Protein AF-A0A662TL17-F1 (afdb_monomer_lite)

Radius of gyration: 13.64 Å; chains: 1; bounding box: 38×23×33 Å

Sequence (96 aa):
MVRRLIWGRIKARPKRITLCLSWEDKKSSIRLLGDDLDETIEYRGTIPFTPFAHGVIEAYEEVYGKLQVIPVSFREDIYKNNEVSLLRILPSFQSL

Foldseek 3Di:
DLLVVCLVCCVLPFPDWDWDADPPQQKIWIFTHHPPDTDIDIDRHDDDPVVNVVSNQVSCCVPPNAWDWDDDDPFWIWTDDPPDIDIGGHDDDDDD

Secondary structure (DSSP, 8-state):
-HHHHHHTTGGG--SEEEEEEETTTTEEEEEEE-SS-EEEEEEESPPPHHHHHHHHHHHHHHHH---EEEEEETTEEEEE-SS-EEEEEPPP----

Structure (mmCIF, N/CA/C/O backbone):
data_AF-A0A662TL17-F1
#
_entry.id   AF-A0A662TL17-F1
#
loop_
_atom_site.group_PDB
_atom_site.id
_atom_site.type_symbol
_atom_site.label_atom_id
_atom_site.label_alt_id
_atom_site.label_comp_id
_atom_site.label_asym_id
_atom_site.label_entity_id
_atom_site.label_seq_id
_atom_site.pdbx_PDB_ins_code
_atom_site.Cartn_x
_atom_site.Cartn_y
_atom_site.Cartn_z
_atom_site.occupancy
_atom_site.B_iso_or_equiv
_atom_site.auth_seq_id
_atom_site.auth_comp_id
_atom_site.auth_asym_id
_atom_site.auth_atom_id
_atom_site.pdbx_PDB_model_num
ATOM 1 N N . MET A 1 1 ? -2.953 8.651 -10.794 1.00 80.75 1 MET A N 1
ATOM 2 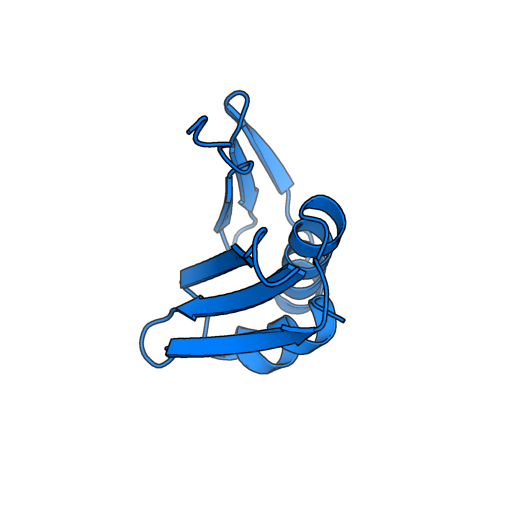C CA . MET A 1 1 ? -3.070 7.317 -11.430 1.00 80.75 1 MET A CA 1
ATOM 3 C C . MET A 1 1 ? -3.330 6.234 -10.390 1.00 80.75 1 MET A C 1
ATOM 5 O O . MET A 1 1 ? -4.437 5.714 -10.373 1.00 80.75 1 MET A O 1
ATOM 9 N N . VAL A 1 2 ? -2.374 5.971 -9.488 1.00 86.69 2 VAL A N 1
ATOM 10 C CA . VAL A 1 2 ? -2.465 4.932 -8.440 1.00 86.69 2 VAL A CA 1
ATOM 11 C C . VAL A 1 2 ? -3.743 5.051 -7.605 1.00 86.69 2 VAL A C 1
ATOM 13 O O . VAL A 1 2 ? -4.481 4.081 -7.519 1.00 86.69 2 VAL A O 1
ATOM 16 N N . ARG A 1 3 ? -4.089 6.255 -7.123 1.00 89.19 3 ARG A N 1
ATOM 17 C CA . ARG A 1 3 ? -5.331 6.498 -6.363 1.00 89.19 3 ARG A CA 1
ATOM 18 C C . ARG A 1 3 ? -6.584 5.903 -7.020 1.00 89.19 3 ARG A C 1
ATOM 20 O O . ARG A 1 3 ? -7.300 5.142 -6.387 1.00 89.19 3 ARG A O 1
ATOM 27 N N . ARG A 1 4 ? -6.819 6.181 -8.313 1.00 88.50 4 ARG A N 1
ATOM 28 C CA . ARG A 1 4 ? -7.992 5.662 -9.052 1.00 88.50 4 ARG A CA 1
ATOM 29 C C . ARG A 1 4 ? -7.969 4.138 -9.194 1.00 88.50 4 ARG A C 1
ATOM 31 O O . ARG A 1 4 ? -9.018 3.506 -9.126 1.00 88.50 4 ARG A O 1
ATOM 38 N N . LEU A 1 5 ? -6.786 3.559 -9.402 1.00 90.44 5 LEU A N 1
ATOM 39 C CA . LEU A 1 5 ? -6.612 2.111 -9.524 1.00 90.44 5 LEU A CA 1
ATOM 40 C C . LEU A 1 5 ? -6.952 1.398 -8.214 1.00 90.44 5 LEU A C 1
ATOM 42 O O . LEU A 1 5 ? -7.699 0.420 -8.243 1.00 90.44 5 LEU A O 1
ATOM 46 N N . ILE A 1 6 ? -6.442 1.913 -7.091 1.00 90.81 6 ILE A N 1
ATOM 47 C CA . ILE A 1 6 ? -6.709 1.374 -5.753 1.00 90.81 6 ILE A CA 1
ATOM 48 C C . ILE A 1 6 ? -8.175 1.579 -5.382 1.00 90.81 6 ILE A C 1
ATOM 50 O O . ILE A 1 6 ? -8.826 0.628 -4.963 1.00 90.81 6 ILE A O 1
ATOM 54 N N . TRP A 1 7 ? -8.726 2.772 -5.624 1.00 89.62 7 TRP A N 1
ATOM 55 C CA . TRP A 1 7 ? -10.135 3.082 -5.378 1.00 89.62 7 TRP A CA 1
ATOM 56 C C . TRP A 1 7 ? -11.086 2.073 -6.035 1.00 89.62 7 TRP A C 1
ATOM 58 O O . TRP A 1 7 ? -12.009 1.580 -5.394 1.00 89.62 7 TRP A O 1
ATOM 68 N N . GLY A 1 8 ? -10.829 1.685 -7.289 1.00 89.19 8 GLY A N 1
ATOM 69 C CA . GLY A 1 8 ? -11.653 0.692 -7.989 1.00 89.19 8 GLY A CA 1
ATOM 70 C C . GLY A 1 8 ? -11.640 -0.711 -7.365 1.00 89.19 8 GLY A C 1
ATOM 71 O O . GLY A 1 8 ? -12.522 -1.508 -7.664 1.00 89.19 8 GLY A O 1
ATOM 72 N N . ARG A 1 9 ? -10.663 -1.021 -6.503 1.00 91.12 9 ARG A N 1
ATOM 73 C CA . ARG A 1 9 ? -10.443 -2.352 -5.903 1.00 91.12 9 ARG A CA 1
ATOM 74 C C . ARG A 1 9 ? -10.545 -2.359 -4.385 1.00 91.12 9 ARG A C 1
ATOM 76 O O . ARG A 1 9 ? -10.493 -3.414 -3.766 1.00 91.12 9 ARG A O 1
ATOM 83 N N . ILE A 1 10 ? -10.729 -1.198 -3.768 1.00 89.25 10 ILE A N 1
ATOM 84 C CA . ILE A 1 10 ? -10.688 -1.046 -2.313 1.00 89.25 10 ILE A CA 1
ATOM 85 C C . ILE A 1 10 ? -11.803 -1.813 -1.596 1.00 89.25 10 ILE A C 1
ATOM 87 O O . ILE A 1 10 ? -11.609 -2.281 -0.475 1.00 89.25 10 ILE A O 1
ATOM 91 N N . LYS A 1 11 ? -12.947 -2.013 -2.269 1.00 86.69 11 LYS A N 1
ATOM 92 C CA . LYS A 1 11 ? -14.059 -2.835 -1.772 1.00 86.69 11 LYS A CA 1
ATOM 93 C C . LYS A 1 11 ? -13.683 -4.308 -1.617 1.00 86.69 11 LYS A C 1
ATOM 95 O O . LYS A 1 11 ? -14.204 -4.952 -0.717 1.00 86.69 11 LYS A O 1
ATOM 100 N N . ALA A 1 12 ? -12.751 -4.809 -2.431 1.00 89.75 12 ALA A N 1
ATOM 101 C CA . ALA A 1 12 ? -12.199 -6.157 -2.293 1.00 89.75 12 ALA A CA 1
ATOM 102 C C . ALA A 1 12 ? -11.200 -6.272 -1.124 1.00 89.75 12 ALA A C 1
ATOM 104 O O . ALA A 1 12 ? -10.626 -7.335 -0.912 1.00 89.75 12 ALA A O 1
ATOM 105 N N . ARG A 1 13 ? -10.983 -5.178 -0.372 1.00 87.06 13 ARG A N 1
ATOM 106 C CA . ARG A 1 13 ? -10.111 -5.086 0.806 1.00 87.06 13 ARG A CA 1
ATOM 107 C C . ARG A 1 13 ? -8.747 -5.751 0.576 1.00 87.06 13 ARG A C 1
ATOM 109 O O . ARG A 1 13 ? -8.436 -6.749 1.228 1.00 87.06 13 ARG A O 1
ATOM 116 N N . PRO A 1 14 ? -7.917 -5.199 -0.333 1.00 92.12 14 PRO A N 1
ATOM 117 C CA . PRO A 1 14 ? -6.581 -5.728 -0.568 1.00 92.12 14 PRO A CA 1
ATOM 118 C C . PRO A 1 14 ? -5.809 -5.825 0.753 1.00 92.12 14 PRO A C 1
ATOM 120 O O . PRO A 1 14 ? -5.702 -4.845 1.493 1.00 92.12 14 PRO A O 1
ATOM 123 N N . LYS A 1 15 ? -5.264 -7.007 1.034 1.00 93.12 15 LYS A N 1
ATOM 124 C CA . LYS A 1 15 ? -4.394 -7.291 2.182 1.00 93.12 15 LYS A CA 1
ATOM 125 C C . LYS A 1 15 ? -2.963 -6.832 1.935 1.00 93.12 15 LYS A C 1
ATOM 127 O O . LYS A 1 15 ? -2.261 -6.467 2.873 1.00 93.12 15 LYS A O 1
ATOM 132 N N . ARG A 1 16 ? -2.515 -6.863 0.676 1.00 94.69 16 ARG A N 1
ATOM 133 C CA . ARG A 1 16 ? -1.174 -6.427 0.282 1.00 94.69 16 ARG A CA 1
ATOM 134 C C . ARG A 1 16 ? -1.214 -5.704 -1.055 1.00 94.69 16 ARG A C 1
ATOM 136 O O . ARG A 1 16 ? -1.790 -6.201 -2.018 1.00 94.69 16 ARG A O 1
ATOM 143 N N . ILE A 1 17 ? -0.556 -4.552 -1.109 1.00 95.38 17 ILE A N 1
ATOM 144 C CA . ILE A 1 17 ? -0.364 -3.772 -2.330 1.00 95.38 17 ILE A CA 1
ATOM 145 C C . ILE A 1 17 ? 1.140 -3.601 -2.498 1.00 95.38 17 ILE A C 1
ATOM 147 O O . ILE A 1 17 ? 1.803 -3.006 -1.651 1.00 95.38 17 ILE A O 1
ATOM 151 N N . THR A 1 18 ? 1.692 -4.162 -3.566 1.00 94.94 18 THR A N 1
ATOM 152 C CA . THR A 1 18 ? 3.136 -4.199 -3.802 1.00 94.94 18 THR A CA 1
ATOM 153 C C . THR A 1 18 ? 3.460 -3.449 -5.081 1.00 94.94 18 THR A C 1
ATOM 155 O O . THR A 1 18 ? 2.868 -3.725 -6.121 1.00 94.94 18 THR A O 1
ATOM 158 N N . LEU A 1 19 ? 4.413 -2.522 -5.003 1.00 94.25 19 LEU A N 1
ATOM 159 C CA . LEU A 1 19 ? 5.064 -1.941 -6.170 1.00 94.25 19 LEU A CA 1
ATOM 160 C C . LEU A 1 19 ? 6.345 -2.727 -6.451 1.00 94.25 19 LEU A C 1
ATOM 162 O O . LEU A 1 19 ? 7.250 -2.745 -5.617 1.00 94.25 19 LEU A O 1
ATOM 166 N N . CYS A 1 20 ? 6.426 -3.337 -7.627 1.00 91.75 20 CYS A N 1
ATOM 167 C CA . CYS A 1 20 ? 7.634 -3.971 -8.136 1.00 91.75 20 CYS A CA 1
ATOM 168 C C . CYS A 1 20 ? 8.255 -3.084 -9.219 1.00 91.75 20 CYS A C 1
ATOM 170 O O . CYS A 1 20 ? 7.553 -2.578 -10.097 1.00 91.75 20 CYS A O 1
ATOM 172 N N . LEU A 1 21 ? 9.576 -2.910 -9.166 1.00 89.00 21 LEU A N 1
ATOM 173 C CA . LEU A 1 21 ? 10.349 -2.160 -10.155 1.00 89.00 21 LEU A CA 1
ATOM 174 C C . LEU A 1 21 ? 11.253 -3.140 -10.910 1.00 89.00 21 LEU A C 1
ATOM 176 O O . LEU A 1 21 ? 12.081 -3.797 -10.284 1.00 89.00 21 LEU A O 1
ATOM 180 N N . SER A 1 22 ? 11.110 -3.225 -12.235 1.00 83.81 22 SER A N 1
ATOM 181 C CA . SER A 1 22 ? 12.096 -3.884 -13.101 1.00 83.81 22 SER A CA 1
ATOM 182 C C . SER A 1 22 ? 13.050 -2.818 -13.626 1.00 83.81 22 SER A C 1
ATOM 184 O O . SER A 1 22 ? 12.665 -1.970 -14.440 1.00 83.81 22 SER A O 1
ATOM 186 N N . TRP A 1 23 ? 14.286 -2.832 -13.122 1.00 75.25 23 TRP A N 1
ATOM 187 C CA . TRP A 1 23 ? 15.330 -1.899 -13.547 1.00 75.25 23 TRP A CA 1
ATOM 188 C C . TRP A 1 23 ? 15.843 -2.209 -14.956 1.00 75.25 23 TRP A C 1
ATOM 190 O O . TRP A 1 23 ? 16.093 -1.274 -15.715 1.00 75.25 23 TRP A O 1
ATOM 200 N N . GLU A 1 24 ? 15.931 -3.493 -15.320 1.00 81.19 24 GLU A N 1
ATOM 201 C CA . GLU A 1 24 ? 16.369 -3.950 -16.646 1.00 81.19 24 GLU A CA 1
ATOM 202 C C . GLU A 1 24 ? 15.399 -3.495 -17.740 1.00 81.19 24 GLU A C 1
ATOM 204 O O . GLU A 1 24 ? 15.799 -2.853 -18.711 1.00 81.19 24 GLU A O 1
ATOM 209 N N . ASP A 1 25 ? 14.100 -3.725 -17.533 1.00 81.62 25 ASP A N 1
ATOM 210 C CA . ASP A 1 25 ? 13.076 -3.400 -18.530 1.00 81.62 25 ASP A CA 1
ATOM 211 C C . ASP A 1 25 ? 12.545 -1.967 -18.418 1.00 81.62 25 ASP A C 1
ATOM 213 O O . ASP A 1 25 ? 11.698 -1.556 -19.216 1.00 81.62 25 ASP A O 1
ATOM 217 N N . LYS A 1 26 ? 12.988 -1.208 -17.404 1.00 84.56 26 LYS A N 1
ATOM 218 C CA . LYS A 1 26 ? 12.425 0.101 -17.021 1.00 84.56 26 LYS A CA 1
ATOM 219 C C . LYS A 1 26 ? 10.896 0.052 -16.908 1.00 84.56 26 LYS A C 1
ATOM 221 O O . LYS A 1 26 ? 10.195 0.953 -17.374 1.00 84.56 26 LYS A O 1
ATOM 226 N N . LYS A 1 27 ? 10.378 -1.016 -16.305 1.00 91.12 27 LYS A N 1
ATOM 227 C CA . LYS A 1 27 ? 8.944 -1.246 -16.090 1.00 91.12 27 LYS A CA 1
ATOM 228 C C . LYS A 1 27 ? 8.611 -1.216 -14.611 1.00 91.12 27 LYS A C 1
ATOM 230 O O . LYS A 1 27 ? 9.467 -1.351 -13.735 1.00 91.12 27 LYS A O 1
ATOM 235 N N . SER A 1 28 ? 7.333 -1.057 -14.323 1.00 92.38 28 SER A N 1
ATOM 236 C CA . SER A 1 28 ? 6.801 -1.225 -12.979 1.00 92.38 28 SER A CA 1
ATOM 237 C C . SER A 1 28 ? 5.543 -2.055 -13.030 1.00 92.38 28 SER A C 1
ATOM 239 O O . SER A 1 28 ? 4.768 -1.958 -13.981 1.00 92.38 28 SER A O 1
ATOM 241 N N . SER A 1 29 ? 5.315 -2.831 -11.984 1.00 94.06 29 SER A N 1
ATOM 242 C CA . SER A 1 29 ? 4.049 -3.515 -11.791 1.00 94.06 29 SER A CA 1
ATOM 243 C C . SER A 1 29 ? 3.501 -3.237 -10.402 1.00 94.06 29 SER A C 1
ATOM 245 O O . SER A 1 29 ? 4.240 -3.044 -9.435 1.00 94.06 29 SER A O 1
ATOM 247 N N . ILE A 1 30 ? 2.179 -3.157 -10.320 1.00 94.94 30 ILE A N 1
ATOM 248 C CA . ILE A 1 30 ? 1.452 -3.069 -9.059 1.00 94.94 30 ILE A CA 1
ATOM 249 C C . ILE A 1 30 ? 0.711 -4.385 -8.894 1.00 94.94 30 ILE A C 1
ATOM 251 O O . ILE A 1 30 ? -0.142 -4.709 -9.720 1.00 94.94 30 ILE A O 1
ATOM 255 N N . ARG A 1 31 ? 1.027 -5.125 -7.830 1.00 95.31 31 ARG A N 1
ATOM 256 C CA . ARG A 1 31 ? 0.299 -6.335 -7.449 1.00 95.31 31 ARG A CA 1
ATOM 257 C C . ARG A 1 31 ? -0.614 -6.050 -6.266 1.00 95.31 31 ARG A C 1
ATOM 259 O O . ARG A 1 31 ? -0.173 -5.506 -5.255 1.00 95.31 31 ARG A O 1
ATOM 266 N N . LEU A 1 32 ? -1.872 -6.438 -6.398 1.00 95.06 32 LEU A N 1
ATOM 267 C CA . LEU A 1 32 ? -2.900 -6.373 -5.370 1.00 95.06 32 LEU A CA 1
ATOM 268 C C . LEU A 1 32 ? -3.260 -7.795 -4.959 1.00 95.06 32 LEU A C 1
ATOM 270 O O . LEU A 1 32 ? -3.655 -8.588 -5.806 1.00 95.06 32 LEU A O 1
ATOM 274 N N . LEU A 1 33 ? -3.127 -8.094 -3.671 1.00 95.38 33 LEU A N 1
ATOM 275 C CA . LEU A 1 33 ? -3.448 -9.394 -3.094 1.00 95.38 33 LEU A CA 1
ATOM 276 C C . LEU A 1 33 ? -4.493 -9.220 -1.984 1.00 95.38 33 LEU A C 1
ATOM 278 O O . LEU A 1 33 ? -4.324 -8.357 -1.123 1.00 95.38 33 LEU A O 1
ATOM 282 N N . GLY A 1 34 ? -5.532 -10.043 -1.969 1.00 91.56 34 GLY A N 1
ATOM 283 C CA . GLY A 1 34 ? -6.603 -10.111 -0.972 1.00 91.56 34 GLY A CA 1
ATOM 284 C C . GLY A 1 34 ? -7.191 -11.523 -0.916 1.00 91.56 34 GLY A C 1
ATOM 285 O O . GLY A 1 34 ? -6.595 -12.444 -1.465 1.00 91.56 34 GLY A O 1
ATOM 286 N N . ASP A 1 35 ? -8.332 -11.698 -0.247 1.00 88.00 35 ASP A N 1
ATOM 287 C CA . ASP A 1 35 ? -8.981 -13.019 -0.148 1.00 88.00 35 ASP A CA 1
ATOM 288 C C . ASP A 1 35 ? -9.497 -13.514 -1.506 1.00 88.00 35 ASP A C 1
ATOM 290 O O . ASP A 1 35 ? -9.188 -14.630 -1.905 1.00 88.00 35 ASP A O 1
ATOM 294 N N . ASP A 1 36 ? -10.163 -12.634 -2.256 1.00 88.50 36 ASP A N 1
ATOM 295 C CA . ASP A 1 36 ? -10.676 -12.907 -3.607 1.00 88.50 36 ASP A CA 1
ATOM 296 C C . ASP A 1 36 ? -10.034 -11.979 -4.659 1.00 88.50 36 ASP A C 1
ATOM 298 O O . ASP A 1 36 ? -10.651 -11.610 -5.658 1.00 88.50 36 ASP A O 1
ATOM 302 N N . LEU A 1 37 ? -8.797 -11.530 -4.409 1.00 91.88 37 LEU A N 1
ATOM 303 C CA . LEU A 1 37 ? -8.083 -10.578 -5.263 1.00 91.88 37 LEU A CA 1
ATOM 304 C C . LEU A 1 37 ? -6.631 -11.022 -5.470 1.00 91.88 37 LEU A C 1
ATOM 306 O O . LEU A 1 37 ? -5.850 -11.023 -4.524 1.00 91.88 37 LEU A O 1
ATOM 310 N N . ASP A 1 38 ? -6.251 -11.333 -6.707 1.00 94.88 38 ASP A N 1
ATOM 311 C CA . ASP A 1 38 ? -4.850 -11.456 -7.133 1.00 94.88 38 ASP A CA 1
ATOM 312 C C . ASP A 1 38 ? -4.710 -10.834 -8.524 1.00 94.88 38 ASP A C 1
ATOM 314 O O . ASP A 1 38 ? -4.948 -11.468 -9.551 1.00 94.88 38 ASP A O 1
ATOM 318 N N . GLU A 1 39 ? -4.395 -9.543 -8.553 1.00 95.00 39 GLU A N 1
ATOM 319 C CA . GLU A 1 39 ? -4.268 -8.776 -9.789 1.00 95.00 39 GLU A CA 1
ATOM 320 C C . GLU A 1 39 ? -2.879 -8.165 -9.894 1.00 95.00 39 GLU A C 1
ATOM 322 O O . GLU A 1 39 ? -2.377 -7.561 -8.945 1.00 95.00 39 GLU A O 1
ATOM 327 N N . THR A 1 40 ? -2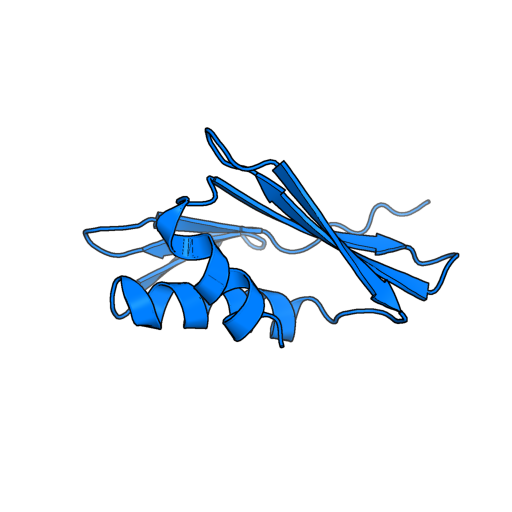.277 -8.268 -11.077 1.00 95.31 40 THR A N 1
ATOM 328 C CA . THR A 1 40 ? -1.029 -7.577 -11.411 1.00 95.31 40 THR A CA 1
ATOM 329 C C . THR A 1 40 ? -1.261 -6.652 -12.592 1.00 95.31 40 THR A C 1
ATOM 331 O O . THR A 1 40 ? -1.786 -7.062 -13.625 1.00 95.31 40 THR A O 1
ATOM 334 N N . ILE A 1 41 ? -0.878 -5.389 -12.429 1.00 93.69 41 ILE A N 1
ATOM 335 C CA . ILE A 1 41 ? -1.067 -4.343 -13.431 1.00 93.69 41 ILE A CA 1
ATOM 336 C C . ILE A 1 41 ? 0.304 -3.815 -13.825 1.00 93.69 41 ILE A C 1
ATOM 338 O O . ILE A 1 41 ? 1.042 -3.301 -12.983 1.00 93.69 41 ILE A O 1
ATOM 342 N N . GLU A 1 42 ? 0.632 -3.947 -15.106 1.00 93.31 42 GLU A N 1
ATOM 343 C CA . GLU A 1 42 ? 1.910 -3.521 -15.669 1.00 93.31 42 GLU A CA 1
ATOM 344 C C . GLU A 1 42 ? 1.854 -2.089 -16.203 1.00 93.31 42 GLU A C 1
ATOM 346 O O . GLU A 1 42 ? 0.873 -1.657 -16.815 1.00 93.31 42 GLU A O 1
ATOM 351 N N . TYR A 1 43 ? 2.957 -1.369 -16.028 1.00 90.50 43 TYR A N 1
ATOM 352 C CA . TYR A 1 43 ? 3.161 -0.018 -16.521 1.00 90.50 43 TYR A CA 1
ATOM 353 C C . TYR A 1 43 ? 4.445 0.071 -17.335 1.00 90.50 43 TYR A C 1
ATOM 355 O O . TYR A 1 43 ? 5.499 -0.441 -16.951 1.00 90.50 43 TYR A O 1
ATOM 363 N N . ARG A 1 44 ? 4.357 0.787 -18.461 1.00 88.12 44 ARG A N 1
ATOM 364 C CA . ARG A 1 44 ? 5.539 1.226 -19.206 1.00 88.12 44 ARG A CA 1
ATOM 365 C C . ARG A 1 44 ? 6.188 2.367 -18.421 1.00 88.12 44 ARG A C 1
ATOM 367 O O . ARG A 1 44 ? 5.538 3.386 -18.200 1.00 88.12 44 ARG A O 1
ATOM 374 N N . GLY A 1 45 ? 7.447 2.204 -18.023 1.00 88.44 45 GLY A N 1
ATOM 375 C CA . GLY A 1 45 ? 8.173 3.183 -17.215 1.00 88.44 45 GLY A CA 1
ATOM 376 C C . GLY A 1 45 ? 8.236 2.829 -15.730 1.00 88.44 45 GLY A C 1
ATOM 377 O O . GLY A 1 45 ? 7.568 1.912 -15.248 1.00 88.44 45 GLY A O 1
ATOM 378 N N . THR A 1 46 ? 9.059 3.581 -15.001 1.00 88.75 46 THR A N 1
ATOM 379 C CA . THR A 1 46 ? 9.221 3.438 -13.555 1.00 88.75 46 THR A CA 1
ATOM 380 C C . THR A 1 46 ? 8.197 4.288 -12.806 1.00 88.75 46 THR A C 1
ATOM 382 O O . THR A 1 46 ? 8.011 5.470 -13.097 1.00 88.75 46 THR A O 1
ATOM 385 N N . ILE A 1 47 ? 7.525 3.698 -11.819 1.00 90.06 47 ILE A N 1
ATOM 386 C CA . ILE A 1 47 ? 6.656 4.428 -10.893 1.00 90.06 47 ILE A CA 1
ATOM 387 C C . ILE A 1 47 ? 7.483 4.788 -9.654 1.00 90.06 47 ILE A C 1
ATOM 389 O O . ILE A 1 47 ? 7.962 3.888 -8.966 1.00 90.06 47 ILE A O 1
ATOM 393 N N . PRO A 1 48 ? 7.650 6.078 -9.317 1.00 89.25 48 PRO A N 1
ATOM 394 C CA . PRO A 1 48 ? 8.356 6.452 -8.100 1.00 89.25 48 PRO A CA 1
ATOM 395 C C . PRO A 1 48 ? 7.595 5.987 -6.848 1.00 89.25 48 PRO A C 1
ATOM 397 O O . PRO A 1 48 ? 6.375 6.150 -6.752 1.00 89.25 48 PRO A O 1
ATOM 400 N N . PHE A 1 49 ? 8.322 5.442 -5.867 1.00 89.75 49 PHE A N 1
ATOM 401 C CA . PHE A 1 49 ? 7.725 4.849 -4.666 1.00 89.75 49 PHE A CA 1
ATOM 402 C C . PHE A 1 49 ? 6.904 5.852 -3.840 1.00 89.75 49 PHE A C 1
ATOM 404 O O . PHE A 1 49 ? 5.787 5.535 -3.446 1.00 89.75 49 PHE A O 1
ATOM 411 N N . THR A 1 50 ? 7.416 7.064 -3.597 1.00 91.00 50 THR A N 1
ATOM 412 C CA . THR A 1 50 ? 6.732 8.048 -2.737 1.00 91.00 50 THR A CA 1
ATOM 413 C C . THR A 1 50 ? 5.356 8.464 -3.289 1.00 91.00 50 THR A C 1
ATOM 415 O O . THR A 1 50 ? 4.368 8.295 -2.574 1.00 91.00 50 THR A O 1
ATOM 418 N N . PRO A 1 51 ? 5.221 8.908 -4.558 1.00 92.56 51 PRO A N 1
ATOM 419 C CA . PRO A 1 51 ? 3.914 9.135 -5.182 1.00 92.56 51 PRO A CA 1
ATOM 420 C C . PRO A 1 51 ? 2.999 7.906 -5.199 1.00 92.56 51 PRO A C 1
ATOM 422 O O . PRO A 1 51 ? 1.783 8.050 -5.074 1.00 92.56 51 PRO A O 1
ATOM 425 N N . PHE A 1 52 ? 3.554 6.699 -5.362 1.00 93.75 52 PHE A N 1
ATOM 426 C CA . PHE A 1 52 ? 2.773 5.466 -5.277 1.00 93.75 52 PHE A CA 1
ATOM 427 C C . PHE A 1 52 ? 2.189 5.269 -3.875 1.00 93.75 52 PHE A C 1
ATOM 429 O O . PHE A 1 52 ? 0.976 5.115 -3.746 1.00 93.75 52 PHE A O 1
ATOM 436 N N . ALA A 1 53 ? 3.025 5.331 -2.837 1.00 93.62 53 ALA A N 1
ATOM 437 C CA . ALA A 1 53 ? 2.606 5.136 -1.455 1.00 93.62 53 ALA A CA 1
ATOM 438 C C . ALA A 1 53 ? 1.560 6.179 -1.037 1.00 93.62 53 ALA A C 1
ATOM 440 O O . ALA A 1 53 ? 0.522 5.810 -0.493 1.00 93.62 53 ALA A O 1
ATOM 441 N N . HIS A 1 54 ? 1.778 7.458 -1.366 1.00 93.94 54 HIS A N 1
ATOM 442 C CA . HIS A 1 54 ? 0.793 8.516 -1.113 1.00 93.94 54 HIS A CA 1
ATOM 443 C C . HIS A 1 54 ? -0.528 8.245 -1.837 1.00 93.94 54 HIS A C 1
ATOM 445 O O . HIS A 1 54 ? -1.583 8.317 -1.219 1.00 93.94 54 HIS A O 1
ATOM 451 N N . GLY A 1 55 ? -0.486 7.842 -3.111 1.00 94.75 55 GLY A N 1
ATOM 452 C CA . GLY A 1 55 ? -1.697 7.524 -3.867 1.00 94.75 55 GLY A CA 1
ATOM 453 C C . GLY A 1 55 ? -2.489 6.336 -3.307 1.00 94.75 55 GLY A C 1
ATOM 454 O O . GLY A 1 55 ? -3.711 6.317 -3.441 1.00 94.75 55 GLY A O 1
ATOM 455 N N . VAL A 1 56 ? -1.821 5.355 -2.686 1.00 95.38 56 VAL A N 1
ATOM 456 C CA . VAL A 1 56 ? -2.489 4.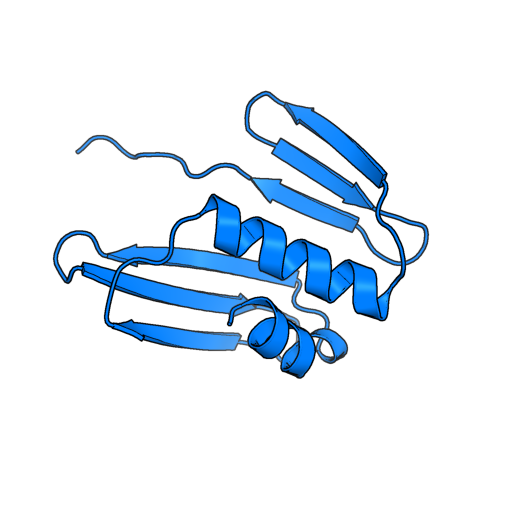273 -1.944 1.00 95.38 56 VAL A CA 1
ATOM 457 C C . VAL A 1 56 ? -3.154 4.837 -0.689 1.00 95.38 56 VAL A C 1
ATOM 459 O O . VAL A 1 56 ? -4.349 4.638 -0.510 1.00 95.38 56 VAL A O 1
ATOM 462 N N . ILE A 1 57 ? -2.413 5.572 0.145 1.00 95.38 57 ILE A N 1
ATOM 463 C CA . ILE A 1 57 ? -2.925 6.134 1.407 1.00 95.38 57 ILE A CA 1
ATOM 464 C C . ILE A 1 57 ? -4.132 7.043 1.151 1.00 95.38 57 ILE A C 1
ATOM 466 O O . ILE A 1 57 ? -5.166 6.864 1.784 1.00 95.38 57 ILE A O 1
ATOM 470 N N . GLU A 1 58 ? -4.044 7.947 0.172 1.00 95.44 58 GLU A N 1
ATOM 471 C CA . GLU A 1 58 ? -5.145 8.835 -0.226 1.00 95.44 58 GLU A CA 1
ATOM 472 C C . GLU A 1 58 ? -6.406 8.059 -0.624 1.00 95.44 58 GLU A C 1
ATOM 474 O O . GLU A 1 58 ? -7.508 8.453 -0.254 1.00 95.44 58 GLU A O 1
ATOM 479 N N . ALA A 1 59 ? -6.263 6.946 -1.353 1.00 95.12 59 ALA A N 1
ATOM 480 C CA . ALA A 1 59 ? -7.408 6.120 -1.733 1.00 95.12 59 ALA A CA 1
ATOM 481 C C . ALA A 1 59 ? -8.081 5.472 -0.514 1.00 95.12 59 ALA A C 1
ATOM 483 O O . ALA A 1 59 ? -9.302 5.340 -0.495 1.00 95.12 59 ALA A O 1
ATOM 484 N N . TYR A 1 60 ? -7.304 5.077 0.499 1.00 94.94 60 TYR A N 1
ATOM 485 C CA . TYR A 1 60 ? -7.858 4.552 1.748 1.00 94.94 60 TYR A CA 1
ATOM 486 C C . TYR A 1 60 ? -8.499 5.641 2.601 1.00 94.94 60 TYR A C 1
ATOM 488 O O . TYR A 1 60 ? -9.588 5.413 3.123 1.00 94.94 60 TYR A O 1
ATOM 496 N N . GLU A 1 61 ? -7.891 6.824 2.692 1.00 95.25 61 GLU A N 1
ATOM 497 C CA . GLU A 1 61 ? -8.490 7.955 3.406 1.00 95.25 61 GLU A CA 1
ATOM 498 C C . GLU A 1 61 ? -9.829 8.393 2.801 1.00 95.25 61 GLU A C 1
ATOM 500 O O . GLU A 1 61 ? -10.725 8.821 3.524 1.00 95.25 61 GLU A O 1
ATOM 505 N N . GLU A 1 62 ? -9.985 8.273 1.483 1.00 94.56 62 GLU A N 1
ATOM 506 C CA . GLU A 1 62 ? -11.224 8.615 0.780 1.00 94.56 62 GLU A CA 1
ATOM 507 C C . GLU A 1 62 ? -12.376 7.642 1.103 1.00 94.56 62 GLU A C 1
ATOM 509 O O . GLU A 1 62 ? -13.536 8.044 1.053 1.00 94.56 62 GLU A O 1
ATOM 514 N N . VAL A 1 63 ? -12.083 6.380 1.456 1.00 93.75 63 VAL A N 1
ATOM 515 C CA . VAL A 1 63 ? -13.108 5.383 1.836 1.00 93.75 63 VAL A CA 1
ATOM 516 C C . VAL A 1 63 ? -13.366 5.383 3.333 1.00 93.75 63 VAL A C 1
ATOM 518 O O . VAL A 1 63 ? -14.516 5.412 3.756 1.00 93.75 63 VAL A O 1
ATOM 521 N N . TYR A 1 64 ? -12.295 5.280 4.116 1.00 94.44 64 TYR A N 1
ATOM 522 C CA . TYR A 1 64 ? -12.354 4.967 5.543 1.00 94.44 64 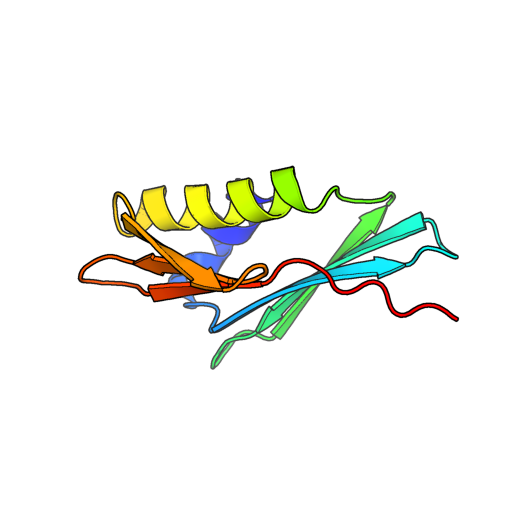TYR A CA 1
ATOM 523 C C . TYR A 1 64 ? -12.198 6.221 6.415 1.00 94.44 64 TYR A C 1
ATOM 525 O O . TYR A 1 64 ? -12.250 6.143 7.638 1.00 94.44 64 TYR A O 1
ATOM 533 N N . GLY A 1 65 ? -11.986 7.391 5.807 1.00 96.06 65 GLY A N 1
ATOM 534 C CA . GLY A 1 65 ? -11.682 8.631 6.511 1.00 96.06 65 GLY A CA 1
ATOM 535 C C . GLY A 1 65 ? -10.203 8.763 6.878 1.00 96.06 65 GLY A C 1
ATOM 536 O O . GLY A 1 65 ? -9.378 7.890 6.609 1.00 96.06 65 GLY A O 1
ATOM 537 N N . LYS A 1 66 ? -9.853 9.896 7.496 1.00 97.56 66 LYS A N 1
ATOM 538 C CA . LYS A 1 66 ? -8.460 10.248 7.808 1.00 97.56 66 LYS A CA 1
ATOM 539 C C . LYS A 1 66 ? -7.752 9.185 8.646 1.00 97.56 66 LYS A C 1
ATOM 541 O O . LYS A 1 66 ? -8.315 8.663 9.609 1.00 97.56 66 LYS A O 1
ATOM 546 N N . LEU A 1 67 ? -6.499 8.911 8.283 1.00 97.56 67 LEU A N 1
ATOM 547 C CA . LEU A 1 67 ? -5.657 7.933 8.962 1.00 97.56 67 LEU A CA 1
ATOM 548 C C . LEU A 1 67 ? -4.608 8.651 9.811 1.00 97.56 67 LEU A C 1
ATOM 550 O O . LEU A 1 67 ? -3.908 9.551 9.349 1.00 97.56 67 LEU A O 1
ATOM 554 N N . GLN A 1 68 ? -4.470 8.229 11.064 1.00 97.69 68 GLN A N 1
ATOM 555 C CA . GLN A 1 68 ? -3.351 8.633 11.904 1.00 97.69 68 GLN A CA 1
ATOM 556 C C . GLN A 1 68 ? -2.088 7.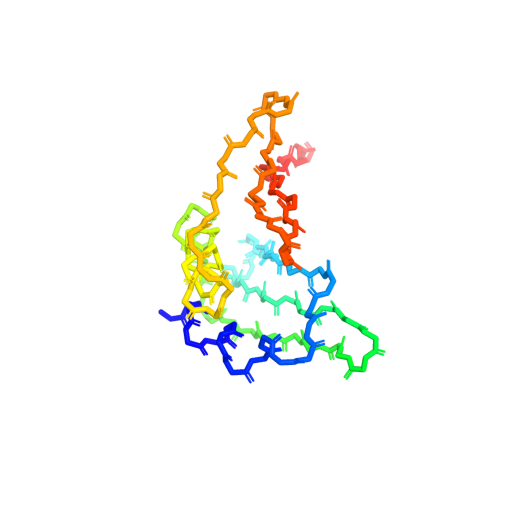897 11.453 1.00 97.69 68 GLN A C 1
ATOM 558 O O . GLN A 1 68 ? -2.138 6.693 11.206 1.00 97.69 68 GLN A O 1
ATOM 563 N N . VAL A 1 69 ? -0.959 8.605 11.411 1.00 97.25 69 VAL A N 1
ATOM 564 C CA . VAL A 1 69 ? 0.357 8.025 11.118 1.00 97.25 69 VAL A CA 1
ATOM 565 C C . VAL A 1 69 ? 1.093 7.731 12.420 1.00 97.25 69 VAL A C 1
ATOM 567 O O . VAL A 1 69 ? 1.239 8.612 13.267 1.00 97.25 69 VAL A O 1
ATOM 570 N N . ILE A 1 70 ? 1.561 6.497 12.573 1.00 97.25 70 ILE A N 1
ATOM 571 C CA . ILE A 1 70 ? 2.362 6.032 13.704 1.00 97.25 70 ILE A CA 1
ATOM 572 C C . ILE A 1 70 ? 3.681 5.492 13.143 1.00 97.25 70 ILE A C 1
ATOM 574 O O . ILE A 1 70 ? 3.666 4.427 12.522 1.00 97.25 70 ILE A O 1
ATOM 578 N N . PRO A 1 71 ? 4.815 6.184 13.343 1.00 95.62 71 PRO A N 1
ATOM 579 C CA . PRO A 1 71 ? 6.113 5.640 12.969 1.00 95.62 71 PRO A CA 1
ATOM 580 C C . PRO A 1 71 ? 6.438 4.434 13.857 1.00 95.62 71 PRO A C 1
ATOM 582 O O . PRO A 1 71 ? 6.349 4.515 15.083 1.00 95.62 71 PRO A O 1
ATOM 585 N N . VAL A 1 72 ? 6.793 3.308 13.240 1.00 95.00 72 VAL A N 1
ATOM 586 C CA . VAL A 1 72 ? 7.134 2.051 13.933 1.00 95.00 72 VAL A CA 1
ATOM 587 C C . VAL A 1 72 ? 8.641 1.851 13.965 1.00 95.00 72 VAL A C 1
ATOM 589 O O . VAL A 1 72 ? 9.208 1.497 14.997 1.00 95.00 72 VAL A O 1
ATOM 592 N N . SER A 1 73 ? 9.302 2.083 12.833 1.00 93.19 73 SER A N 1
ATOM 593 C CA . SER A 1 73 ? 10.747 1.936 12.692 1.00 93.19 73 SER A CA 1
ATOM 594 C C . SER A 1 73 ? 11.277 2.877 11.614 1.00 93.19 73 SER A C 1
ATOM 596 O O . SER A 1 73 ? 10.520 3.577 10.945 1.00 93.19 73 SER A O 1
ATOM 598 N N . PHE A 1 74 ? 12.595 2.872 11.394 1.00 89.06 74 PHE A N 1
ATOM 599 C CA . PHE A 1 74 ? 13.223 3.672 10.337 1.00 89.06 74 PHE A CA 1
ATOM 600 C C . PHE A 1 74 ? 12.610 3.434 8.942 1.00 89.06 74 PHE A C 1
ATOM 602 O O . PHE A 1 74 ? 12.684 4.304 8.076 1.00 89.06 74 PHE A O 1
ATOM 609 N N . ARG A 1 75 ? 12.022 2.253 8.703 1.00 90.50 75 ARG A N 1
ATOM 610 C CA . ARG A 1 75 ? 11.457 1.879 7.399 1.00 90.50 75 ARG A CA 1
ATOM 611 C C . ARG A 1 75 ? 9.950 1.713 7.399 1.00 90.50 75 ARG A C 1
ATOM 613 O O . ARG A 1 75 ? 9.403 1.459 6.328 1.00 90.50 75 ARG A O 1
ATOM 620 N N . GLU A 1 76 ? 9.293 1.827 8.543 1.00 94.31 76 GLU A N 1
ATOM 621 C CA . GLU A 1 76 ? 7.924 1.354 8.700 1.00 94.31 76 GLU A CA 1
ATOM 622 C C . GLU A 1 76 ? 7.050 2.383 9.396 1.00 94.31 76 GLU A C 1
ATOM 624 O O . GLU A 1 76 ? 7.374 2.843 10.490 1.00 94.31 76 GLU A O 1
ATOM 629 N N . ASP A 1 77 ? 5.900 2.654 8.783 1.00 96.56 77 ASP A N 1
ATOM 630 C CA . ASP A 1 77 ? 4.828 3.452 9.370 1.00 96.56 77 ASP A CA 1
ATOM 631 C C . ASP A 1 77 ? 3.520 2.664 9.345 1.00 96.56 77 ASP A C 1
ATOM 633 O O . ASP A 1 77 ? 3.218 1.966 8.372 1.00 96.56 77 ASP A O 1
ATOM 637 N N . ILE A 1 78 ? 2.703 2.841 10.379 1.00 96.81 78 ILE A N 1
ATOM 638 C CA . ILE A 1 78 ? 1.311 2.395 10.402 1.00 96.81 78 ILE A CA 1
ATOM 639 C C . ILE A 1 78 ? 0.398 3.595 10.145 1.00 96.81 78 ILE A C 1
ATOM 641 O O . ILE A 1 78 ? 0.455 4.586 10.867 1.00 96.81 78 ILE A O 1
ATOM 645 N N . TYR A 1 79 ? -0.485 3.474 9.157 1.00 97.25 79 TYR A N 1
ATOM 646 C CA . TYR A 1 79 ? -1.584 4.404 8.897 1.00 97.25 79 TYR A CA 1
ATOM 647 C C . TYR A 1 79 ? -2.877 3.743 9.351 1.00 97.25 79 TYR A C 1
ATOM 649 O O . TYR A 1 79 ? -3.260 2.717 8.786 1.00 97.25 79 TYR A O 1
ATOM 657 N N . LYS A 1 80 ? -3.547 4.279 10.373 1.00 97.81 80 LYS A N 1
ATOM 658 C CA . LYS A 1 80 ? -4.726 3.609 10.936 1.00 97.81 80 LYS A CA 1
ATOM 659 C C . LYS A 1 80 ? -5.830 4.542 11.409 1.00 97.81 80 LYS A C 1
ATOM 661 O O . LYS A 1 80 ? -5.593 5.698 11.753 1.00 97.81 80 LYS A O 1
ATOM 666 N N . ASN A 1 81 ? -7.022 3.977 11.510 1.00 97.25 81 ASN A N 1
ATOM 667 C CA . ASN A 1 81 ? -8.150 4.501 12.268 1.00 97.25 81 ASN A CA 1
ATOM 668 C C . ASN A 1 81 ? -8.934 3.325 12.886 1.00 97.25 81 ASN A C 1
ATOM 670 O O . ASN A 1 81 ? -8.387 2.233 13.048 1.0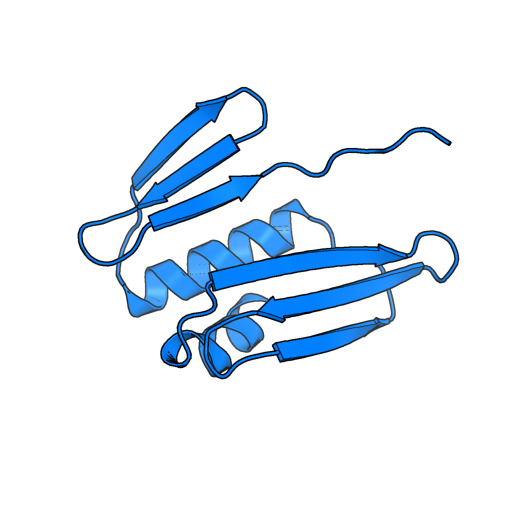0 97.25 81 ASN A O 1
ATOM 674 N N . ASN A 1 82 ? -10.197 3.544 13.259 1.00 96.69 82 ASN A N 1
ATOM 675 C CA . ASN A 1 82 ? -11.037 2.503 13.857 1.00 96.69 82 ASN A CA 1
ATOM 676 C C . ASN A 1 82 ? -11.485 1.418 12.857 1.00 96.69 82 ASN A C 1
ATOM 678 O O . ASN A 1 82 ? -11.939 0.361 13.285 1.00 96.69 82 ASN A O 1
ATOM 682 N N . GLU A 1 83 ? -11.372 1.663 11.549 1.00 94.38 83 GLU A N 1
ATOM 683 C CA . GLU A 1 83 ? -11.864 0.777 10.488 1.00 94.38 83 GLU A CA 1
ATOM 684 C C . GLU A 1 83 ? -10.743 0.015 9.770 1.00 94.38 83 GLU A C 1
ATOM 686 O O . GLU A 1 83 ? -10.938 -1.132 9.365 1.00 94.38 83 GLU A O 1
ATOM 691 N N . VAL A 1 84 ? -9.569 0.633 9.600 1.00 94.38 84 VAL A N 1
ATOM 692 C CA . VAL A 1 84 ? -8.454 0.061 8.834 1.00 94.38 84 VAL A CA 1
ATOM 693 C C . VAL A 1 84 ? -7.097 0.369 9.464 1.00 94.38 84 VAL A C 1
ATOM 695 O O . VAL A 1 84 ? -6.903 1.393 10.117 1.00 94.38 84 VAL A O 1
ATOM 698 N N . SER A 1 85 ? -6.137 -0.528 9.234 1.00 95.44 85 SER A N 1
ATOM 699 C CA . SER A 1 85 ? -4.725 -0.364 9.581 1.00 95.44 85 SER A CA 1
ATOM 700 C C . SER A 1 85 ? -3.859 -0.801 8.400 1.00 95.44 85 SER A C 1
ATOM 702 O O . SER A 1 85 ? -4.022 -1.910 7.890 1.00 95.44 85 SER A O 1
ATOM 704 N N . LEU A 1 86 ? -2.952 0.067 7.957 1.00 94.94 86 LEU A N 1
ATOM 705 C CA . LEU A 1 86 ? -2.057 -0.151 6.822 1.00 94.94 86 LEU A CA 1
ATOM 706 C C . LEU A 1 86 ? -0.608 -0.034 7.277 1.00 94.94 86 LEU A C 1
ATOM 708 O O . LEU A 1 86 ? -0.216 0.997 7.816 1.00 94.94 86 LEU A O 1
ATOM 712 N N . LEU A 1 87 ? 0.199 -1.055 6.999 1.00 95.06 87 LEU A N 1
ATOM 713 C CA . LEU A 1 87 ? 1.645 -1.006 7.196 1.00 95.06 87 LEU A CA 1
ATOM 714 C C . LEU A 1 87 ? 2.326 -0.570 5.893 1.00 95.06 87 LEU A C 1
ATOM 716 O O . LEU A 1 87 ? 2.252 -1.269 4.880 1.00 95.06 87 LEU A O 1
ATOM 720 N N . ARG A 1 88 ? 3.011 0.573 5.919 1.00 93.94 88 ARG A N 1
ATOM 721 C CA . ARG A 1 88 ? 3.872 1.047 4.831 1.00 93.94 88 ARG A CA 1
ATOM 722 C C . ARG A 1 88 ? 5.309 0.663 5.145 1.00 93.94 88 ARG A C 1
ATOM 724 O O . ARG A 1 88 ? 5.822 1.060 6.182 1.00 93.94 88 ARG A O 1
ATOM 731 N N . ILE A 1 89 ? 5.968 -0.027 4.218 1.00 92.50 89 ILE A N 1
ATOM 732 C CA . ILE A 1 89 ? 7.375 -0.425 4.341 1.00 92.50 89 ILE A CA 1
ATOM 733 C C . ILE A 1 89 ? 8.172 0.266 3.230 1.00 92.50 89 ILE A C 1
ATOM 735 O O . ILE A 1 89 ? 7.799 0.185 2.058 1.00 92.50 89 ILE A O 1
ATOM 739 N N . LEU A 1 90 ? 9.247 0.974 3.585 1.00 88.12 90 LEU A N 1
ATOM 740 C CA . LEU A 1 90 ? 10.175 1.563 2.617 1.00 88.12 90 LEU A CA 1
ATOM 741 C C . LEU A 1 90 ? 10.852 0.467 1.778 1.00 88.12 90 LEU A C 1
ATOM 743 O O . LEU A 1 90 ? 11.178 -0.598 2.309 1.00 88.12 90 LEU A O 1
ATOM 747 N N . PRO A 1 91 ? 11.112 0.724 0.482 1.00 84.31 91 PRO A N 1
ATOM 748 C CA . PRO A 1 91 ? 11.782 -0.241 -0.374 1.00 84.31 91 PRO A CA 1
ATOM 749 C C . PRO A 1 91 ? 13.166 -0.581 0.186 1.00 84.31 91 PRO A C 1
ATOM 751 O O . PRO A 1 91 ? 13.911 0.289 0.641 1.00 84.31 91 PRO A O 1
ATOM 754 N N . SER A 1 92 ? 13.512 -1.864 0.134 1.00 75.88 92 SER A N 1
ATOM 755 C CA . SER A 1 92 ? 14.876 -2.323 0.364 1.00 75.88 92 SER A CA 1
ATOM 756 C C . SER A 1 92 ? 15.574 -2.438 -0.985 1.00 75.88 92 SER A C 1
ATOM 758 O O . SER A 1 92 ? 15.096 -3.116 -1.890 1.00 75.88 92 SER A O 1
ATOM 760 N N . PHE A 1 93 ? 16.700 -1.748 -1.133 1.00 66.94 93 PHE A N 1
ATOM 761 C CA . PHE A 1 93 ? 17.606 -2.003 -2.243 1.00 66.94 93 PHE A CA 1
ATOM 762 C C . PHE A 1 93 ? 18.412 -3.245 -1.869 1.00 66.94 93 PHE A C 1
ATOM 764 O O . PHE A 1 93 ? 19.188 -3.205 -0.914 1.00 66.94 93 PHE A O 1
ATOM 771 N N . GLN A 1 94 ? 18.182 -4.361 -2.558 1.00 52.94 94 GLN A N 1
ATOM 772 C CA . GLN A 1 94 ? 19.154 -5.447 -2.549 1.00 52.94 94 GLN A CA 1
ATOM 773 C C . GLN A 1 94 ? 20.298 -5.008 -3.460 1.00 52.94 94 GLN A C 1
ATOM 775 O O . GLN A 1 94 ? 20.103 -4.830 -4.661 1.00 52.94 94 GLN A O 1
ATOM 780 N N . SER A 1 95 ? 21.459 -4.736 -2.866 1.00 45.41 95 SER A N 1
ATOM 781 C CA . SER A 1 95 ? 22.708 -4.615 -3.610 1.00 45.41 95 SER A CA 1
ATOM 782 C C . SER A 1 95 ? 22.977 -5.961 -4.283 1.00 45.41 95 SER A C 1
ATOM 784 O O . SER A 1 95 ? 22.930 -6.984 -3.598 1.00 45.41 95 SER A O 1
ATOM 786 N N . LEU A 1 96 ? 23.194 -5.946 -5.601 1.00 42.97 96 LEU A N 1
ATOM 787 C CA . LEU A 1 96 ? 23.748 -7.079 -6.347 1.00 42.97 96 LEU A CA 1
ATOM 788 C C . LEU A 1 96 ? 25.145 -7.434 -5.825 1.00 42.97 96 LEU A C 1
ATOM 790 O O . LEU A 1 96 ? 25.883 -6.485 -5.463 1.00 42.97 96 LEU A O 1
#

pLDDT: mean 90.32, std 9.35, range [42.97, 97.81]